Protein AF-A0AA36J4U1-F1 (afdb_monomer_lite)

Organism: NCBI:txid2562239

Sequence (116 aa):
MFSVARRKMRGPRCSEAFRWSGSIQLPPTACRLSVLDETRRHLLWKSRTREWMEMNYLLGGFVERHLPSLSMQELQQLDRLLLRKEAVYTANFRTTRFSHGSRAVRLCPRICQRRR

InterPro domains:
  IPR005631 Flavinator of succinate dehydrogenase [PF03937] (41-82)
  IPR036714 Flavinator of succinate dehydrogenase superfamily [G3DSA:1.10.150.250] (35-95)
  IPR036714 Flavinator of succinate dehydrogenase superfamily [SSF109910] (36-82)

Secondary structure (DSSP, 8-state):
---------------------------S------HHHHHHHHHHHHHH--S-HHHHHHHHHHHHHHTTT--HHHHHHHHHHHHHHHHHHHHHHSTTSS-S----------------

Radius of gyration: 28.48 Å; chains: 1; bounding box: 77×50×71 Å

Structure (mmCIF, N/CA/C/O backbone):
data_AF-A0AA36J4U1-F1
#
_entry.id   AF-A0AA36J4U1-F1
#
loop_
_atom_site.group_PDB
_atom_site.id
_atom_site.type_symbol
_atom_site.label_atom_id
_atom_site.label_alt_id
_atom_site.label_comp_id
_atom_site.label_asym_id
_atom_site.label_entity_id
_atom_site.label_seq_id
_atom_site.pdbx_PDB_ins_code
_atom_site.Cartn_x
_atom_site.Cartn_y
_atom_site.Cartn_z
_atom_site.occupancy
_atom_site.B_iso_or_equiv
_atom_site.auth_seq_id
_atom_site.auth_comp_id
_atom_site.auth_asym_id
_atom_site.auth_atom_id
_atom_site.pdbx_PDB_model_num
ATOM 1 N N . MET A 1 1 ? -27.787 31.676 -53.778 1.00 44.12 1 MET A N 1
ATOM 2 C CA . MET A 1 1 ? -26.964 32.527 -52.891 1.00 44.12 1 MET A CA 1
ATOM 3 C C . MET A 1 1 ? -27.403 32.277 -51.455 1.00 44.12 1 MET A C 1
ATOM 5 O O . MET A 1 1 ? -28.481 32.719 -51.095 1.00 44.12 1 MET A O 1
ATOM 9 N N . PHE A 1 2 ? -26.634 31.524 -50.664 1.00 41.69 2 PHE A N 1
ATOM 10 C CA . PHE A 1 2 ? -26.936 31.286 -49.247 1.00 41.69 2 PHE A CA 1
ATOM 11 C C . PHE A 1 2 ? -25.756 31.761 -48.399 1.00 41.69 2 PHE A C 1
ATOM 13 O O . PHE A 1 2 ? -24.681 31.167 -48.426 1.00 41.69 2 PHE A O 1
ATOM 20 N N . SER A 1 3 ? -25.957 32.863 -47.680 1.00 50.25 3 SER A N 1
ATOM 21 C CA . SER A 1 3 ? -24.978 33.424 -46.750 1.00 50.25 3 SER A CA 1
ATOM 22 C C . SER A 1 3 ? -25.089 32.716 -45.403 1.00 50.25 3 SER A C 1
ATOM 24 O O . SER A 1 3 ? -26.083 32.860 -44.694 1.00 50.25 3 SER A O 1
ATOM 26 N N . VAL A 1 4 ? -24.061 31.951 -45.040 1.00 56.78 4 VAL A N 1
ATOM 27 C CA . VAL A 1 4 ? -23.958 31.284 -43.737 1.00 56.78 4 VAL A CA 1
ATOM 28 C C . VAL A 1 4 ? -23.339 32.253 -42.729 1.00 56.78 4 VAL A C 1
ATOM 30 O O . VAL A 1 4 ? -22.152 32.575 -42.795 1.00 56.78 4 VAL A O 1
ATOM 33 N N . ALA A 1 5 ? -24.146 32.727 -41.780 1.00 57.84 5 ALA A N 1
ATOM 34 C CA . ALA A 1 5 ? -23.689 33.581 -40.689 1.00 57.84 5 ALA A CA 1
ATOM 35 C C . ALA A 1 5 ? -22.900 32.766 -39.645 1.00 57.84 5 ALA A C 1
ATOM 37 O O . ALA A 1 5 ? -23.447 31.900 -38.959 1.00 57.84 5 ALA A O 1
ATOM 38 N N . ARG A 1 6 ? -21.604 33.066 -39.490 1.00 58.97 6 ARG A N 1
ATOM 39 C CA . ARG A 1 6 ? -20.750 32.514 -38.424 1.00 58.97 6 ARG A CA 1
ATOM 40 C C . ARG A 1 6 ? -21.169 33.077 -37.064 1.00 58.97 6 ARG A C 1
ATOM 42 O O . ARG A 1 6 ? -20.924 34.245 -36.767 1.00 58.97 6 ARG A O 1
ATOM 49 N N . ARG A 1 7 ? -21.746 32.236 -36.201 1.00 62.06 7 ARG A N 1
ATOM 50 C CA . ARG A 1 7 ? -21.966 32.571 -34.786 1.00 62.06 7 ARG A CA 1
ATOM 51 C C . ARG A 1 7 ? -20.638 32.522 -34.028 1.00 62.06 7 ARG A C 1
ATOM 53 O O . ARG A 1 7 ? -19.984 31.487 -33.941 1.00 62.06 7 ARG A O 1
ATOM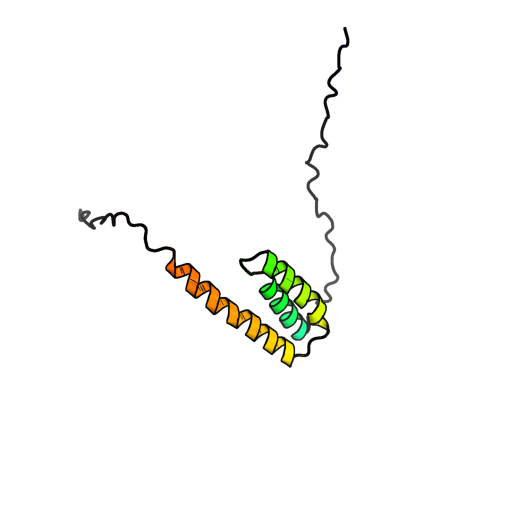 60 N N . LYS A 1 8 ? -20.249 33.669 -33.475 1.00 67.75 8 LYS A N 1
ATOM 61 C CA . LYS A 1 8 ? -19.079 33.860 -32.614 1.00 67.75 8 LYS A CA 1
ATOM 62 C C . LYS A 1 8 ? -19.392 33.310 -31.218 1.00 67.75 8 LYS A C 1
ATOM 64 O O . LYS A 1 8 ? -20.056 33.978 -30.430 1.00 67.75 8 LYS A O 1
ATOM 69 N N . MET A 1 9 ? -18.941 32.089 -30.930 1.00 52.56 9 MET A N 1
ATOM 70 C CA . MET A 1 9 ? -19.013 31.482 -29.596 1.00 52.56 9 MET A CA 1
ATOM 71 C C . MET A 1 9 ? -18.121 32.279 -28.635 1.00 52.56 9 MET A C 1
ATOM 73 O O . MET A 1 9 ? -16.896 32.256 -28.745 1.00 52.56 9 MET A O 1
ATOM 77 N N . ARG A 1 10 ? -18.734 33.020 -27.707 1.00 61.06 10 ARG A N 1
ATOM 78 C CA . ARG A 1 10 ? -18.036 33.572 -26.541 1.00 61.06 10 ARG A CA 1
ATOM 79 C C . ARG A 1 10 ? -17.936 32.441 -25.523 1.00 61.06 10 ARG A C 1
ATOM 81 O O . ARG A 1 10 ? -18.937 32.083 -24.915 1.00 61.06 10 ARG A O 1
ATOM 88 N N . GLY A 1 11 ? -16.752 31.845 -25.405 1.00 56.94 11 GLY A N 1
ATOM 89 C CA . GLY A 1 11 ? -16.475 30.861 -24.363 1.00 56.94 11 GLY A CA 1
ATOM 90 C C . GLY A 1 11 ? -16.619 31.478 -22.963 1.00 56.94 11 GLY A C 1
ATOM 91 O O . GLY A 1 11 ? -16.399 32.687 -22.807 1.00 56.94 11 GLY A O 1
ATOM 92 N N . PRO A 1 12 ? -16.998 30.683 -21.950 1.00 57.06 12 PRO A N 1
ATOM 93 C CA . PRO A 1 12 ? -17.009 31.134 -20.567 1.00 57.06 12 PRO A CA 1
ATOM 94 C C . PRO A 1 12 ? -15.591 31.534 -20.145 1.00 57.06 12 PRO A C 1
ATOM 96 O O . PRO A 1 12 ? -14.607 30.865 -20.463 1.00 57.06 12 PRO A O 1
ATOM 99 N N . ARG A 1 13 ? -15.484 32.677 -19.464 1.00 56.34 13 ARG A N 1
ATOM 100 C CA . ARG A 1 13 ? -14.219 33.191 -18.937 1.00 56.34 13 ARG A CA 1
ATOM 101 C C . ARG A 1 13 ? -13.760 32.274 -17.802 1.00 56.34 13 ARG A C 1
ATOM 103 O O . ARG A 1 13 ? -14.335 32.308 -16.720 1.00 56.34 13 ARG A O 1
ATOM 110 N N . CYS A 1 14 ? -12.713 31.487 -18.044 1.00 51.44 14 CYS A N 1
ATOM 111 C CA . CYS A 1 14 ? -11.962 30.763 -17.015 1.00 51.44 14 CYS A CA 1
ATOM 112 C C . CYS A 1 14 ? -11.184 31.741 -16.118 1.00 51.44 14 CYS A C 1
ATOM 114 O O . CYS A 1 14 ? -9.960 31.821 -16.184 1.00 51.44 14 CYS A O 1
ATOM 116 N N . SER A 1 15 ? -11.889 32.515 -15.300 1.00 56.47 15 SER A N 1
ATOM 117 C CA . SER A 1 15 ? -11.279 33.332 -14.248 1.00 56.47 15 SER A CA 1
ATOM 118 C C . SER A 1 15 ? -12.073 33.310 -12.945 1.00 56.47 15 SER A C 1
ATOM 120 O O . SER A 1 15 ? -11.855 34.158 -12.084 1.00 56.47 15 SER A O 1
ATOM 122 N N . GLU A 1 16 ? -12.951 32.324 -12.756 1.00 53.72 16 GLU A N 1
ATOM 123 C CA . GLU A 1 16 ? -13.340 31.925 -11.407 1.00 53.72 16 GLU A CA 1
ATOM 124 C C . GLU A 1 16 ? -12.242 31.027 -10.857 1.00 53.72 16 GLU A C 1
ATOM 126 O O . GLU A 1 16 ? -12.239 29.803 -10.972 1.00 53.72 16 GLU A O 1
ATOM 131 N N . ALA A 1 17 ? -11.244 31.710 -10.298 1.00 54.12 17 ALA A N 1
ATOM 132 C CA . ALA A 1 17 ? -10.385 31.151 -9.284 1.00 54.12 17 ALA A CA 1
ATOM 133 C C . ALA A 1 17 ? -11.265 30.362 -8.313 1.00 54.12 17 ALA A C 1
ATOM 135 O O . ALA A 1 17 ? -12.179 30.918 -7.701 1.00 54.12 17 ALA A O 1
ATOM 136 N N . PHE A 1 18 ? -10.983 29.068 -8.206 1.00 54.38 18 PHE A N 1
ATOM 137 C CA . PHE A 1 18 ? -11.529 28.189 -7.189 1.00 54.38 18 PHE A CA 1
ATOM 138 C C . PHE A 1 18 ? -11.061 28.729 -5.831 1.00 54.38 18 PHE A C 1
ATOM 140 O O . PHE A 1 18 ? -10.004 28.376 -5.306 1.00 54.38 18 PHE A O 1
ATOM 147 N N . ARG A 1 19 ? -11.802 29.716 -5.323 1.00 50.97 19 ARG A N 1
ATOM 148 C CA . ARG A 1 19 ? -11.566 30.376 -4.050 1.00 50.97 19 ARG A CA 1
ATOM 149 C C . ARG A 1 19 ? -11.971 29.359 -2.997 1.00 50.97 19 ARG A C 1
ATOM 151 O O . ARG A 1 19 ? -13.147 29.221 -2.676 1.00 50.97 19 ARG A O 1
ATOM 158 N N . TRP A 1 20 ? -10.993 28.638 -2.459 1.00 46.41 20 TRP A N 1
ATOM 159 C CA . TRP A 1 20 ? -11.127 27.973 -1.167 1.00 46.41 20 TRP A CA 1
ATOM 160 C C . TRP A 1 20 ? -11.303 29.066 -0.093 1.00 46.41 20 TRP A C 1
ATOM 162 O O . TRP A 1 20 ? -10.390 29.382 0.657 1.00 46.41 20 TRP A O 1
ATOM 172 N N . SER A 1 21 ? -12.466 29.718 -0.063 1.00 55.59 21 SER A N 1
ATOM 173 C CA . SER A 1 21 ? -12.899 30.637 0.998 1.00 55.59 21 SER A CA 1
ATOM 174 C C . SER A 1 21 ? -13.922 29.947 1.892 1.00 55.59 21 SER A C 1
ATOM 176 O O . SER A 1 21 ? -14.924 30.527 2.289 1.00 55.59 21 SER A O 1
ATOM 178 N N . GLY A 1 22 ? -13.661 28.680 2.189 1.00 46.62 22 GLY A N 1
ATOM 179 C CA . GLY A 1 22 ? -14.259 27.975 3.303 1.00 46.62 22 GLY A CA 1
ATOM 180 C C . GLY A 1 22 ? -13.117 27.520 4.186 1.00 46.62 22 GLY A C 1
ATOM 181 O O . GLY A 1 22 ? -12.573 26.438 3.980 1.00 46.62 22 GLY A O 1
ATOM 182 N N . SER A 1 23 ? -12.722 28.347 5.150 1.00 60.38 23 SER A N 1
ATOM 183 C CA . SER A 1 23 ? -12.026 27.863 6.336 1.00 60.38 23 SER A CA 1
ATOM 184 C C . SER A 1 23 ? -13.004 26.954 7.074 1.00 60.38 23 SER A C 1
ATOM 186 O O . SER A 1 23 ? -13.704 27.384 7.986 1.00 60.38 23 SER A O 1
ATOM 188 N N . ILE A 1 24 ? -13.093 25.698 6.630 1.00 60.69 24 ILE A N 1
ATOM 189 C CA . ILE A 1 24 ? -13.692 24.621 7.407 1.00 60.69 24 ILE A CA 1
ATOM 190 C C . ILE A 1 24 ? -12.793 24.506 8.637 1.00 60.69 24 ILE A C 1
ATOM 192 O O . ILE A 1 24 ? -11.756 23.845 8.610 1.00 60.69 24 ILE A O 1
ATOM 196 N N . GLN A 1 25 ? -13.146 25.235 9.694 1.00 55.53 25 GLN A N 1
ATOM 197 C CA . GLN A 1 25 ? -12.628 25.006 11.032 1.00 55.53 25 GLN A CA 1
ATOM 198 C C . GLN A 1 25 ? -13.150 23.635 11.451 1.00 55.53 25 GLN A C 1
ATOM 200 O O . GLN A 1 25 ? -14.210 23.505 12.056 1.00 55.53 25 GLN A O 1
ATOM 205 N N . LEU A 1 26 ? -12.429 22.591 11.040 1.00 59.44 26 LEU A N 1
ATOM 206 C CA . LEU A 1 26 ? -12.592 21.273 11.623 1.00 59.44 26 LEU A CA 1
ATOM 207 C C . LEU A 1 26 ? -12.306 21.425 13.123 1.00 59.44 26 LEU A C 1
ATOM 209 O O . LEU A 1 26 ? -11.279 22.015 13.479 1.00 59.44 26 LEU A O 1
ATOM 213 N N . PRO A 1 27 ? -13.202 20.952 14.004 1.00 60.00 27 PRO A N 1
ATOM 214 C CA . PRO A 1 27 ? -12.956 20.997 15.435 1.00 60.00 27 PRO A CA 1
ATOM 215 C C . PRO A 1 27 ? -11.618 20.301 15.734 1.00 60.00 27 PRO A C 1
ATOM 217 O O . PRO A 1 27 ? -11.325 19.266 15.129 1.00 60.00 27 PRO A O 1
ATOM 220 N N . PRO A 1 28 ? -10.796 20.830 16.658 1.00 57.84 28 PRO A N 1
ATOM 221 C CA . PRO A 1 28 ? -9.512 20.250 17.030 1.00 57.84 28 PRO A CA 1
ATOM 222 C C . PRO A 1 28 ? -9.715 19.019 17.922 1.00 57.84 28 PRO A C 1
ATOM 224 O O . PRO A 1 28 ? -9.083 18.869 18.960 1.00 57.84 28 PRO A O 1
ATOM 227 N N . THR A 1 29 ? -10.590 18.097 17.535 1.00 54.47 29 THR A N 1
ATOM 228 C CA . THR A 1 29 ? -10.470 16.715 17.976 1.00 54.47 29 THR A CA 1
ATOM 229 C C . THR A 1 29 ? -9.461 16.096 17.036 1.00 54.47 29 THR A C 1
ATOM 231 O O . THR A 1 29 ? -9.812 15.553 15.989 1.00 54.47 29 THR A O 1
ATOM 234 N N . ALA A 1 30 ? -8.182 16.266 17.367 1.00 58.44 30 ALA A N 1
ATOM 235 C CA . ALA A 1 30 ? -7.117 15.484 16.774 1.00 58.44 30 ALA A CA 1
ATOM 236 C C . ALA A 1 30 ? -7.461 14.012 17.020 1.00 58.44 30 ALA A C 1
ATOM 238 O O . ALA A 1 30 ? -7.154 13.457 18.074 1.00 58.44 30 ALA A O 1
ATOM 239 N N . CYS A 1 31 ? -8.174 13.400 16.073 1.00 54.34 31 CYS A N 1
ATOM 240 C CA . CYS A 1 31 ? -8.327 11.965 15.996 1.00 54.34 31 CYS A CA 1
ATOM 241 C C . CYS A 1 31 ? -6.902 11.447 15.896 1.00 54.34 31 CYS A C 1
ATOM 243 O O . CYS A 1 31 ? -6.283 11.537 14.835 1.00 54.34 31 CYS A O 1
ATOM 245 N N . ARG A 1 32 ? -6.347 11.012 17.032 1.00 56.44 32 ARG A N 1
ATOM 246 C CA . ARG A 1 32 ? -5.095 10.274 17.074 1.00 56.44 32 ARG A CA 1
ATOM 247 C C . ARG A 1 32 ? -5.353 9.072 16.184 1.00 56.44 32 ARG A C 1
ATOM 249 O O . ARG A 1 32 ? -6.066 8.155 16.586 1.00 56.44 32 ARG A O 1
ATOM 256 N N . LEU A 1 33 ? -4.886 9.157 14.939 1.00 63.75 33 LEU A N 1
ATOM 257 C CA . LEU A 1 33 ? -4.975 8.051 14.008 1.00 63.75 33 LEU A CA 1
ATOM 258 C C . LEU A 1 33 ? -4.351 6.871 14.730 1.00 63.75 33 LEU A C 1
ATOM 260 O O . LEU A 1 33 ? -3.284 6.995 15.340 1.00 63.75 33 LEU A O 1
ATOM 264 N N . SER A 1 34 ? -5.067 5.754 14.750 1.00 76.12 34 SER A N 1
ATOM 265 C CA . SER A 1 34 ? -4.485 4.559 15.324 1.00 76.12 34 SER A CA 1
ATOM 266 C C . SER A 1 34 ? -3.200 4.256 14.545 1.00 76.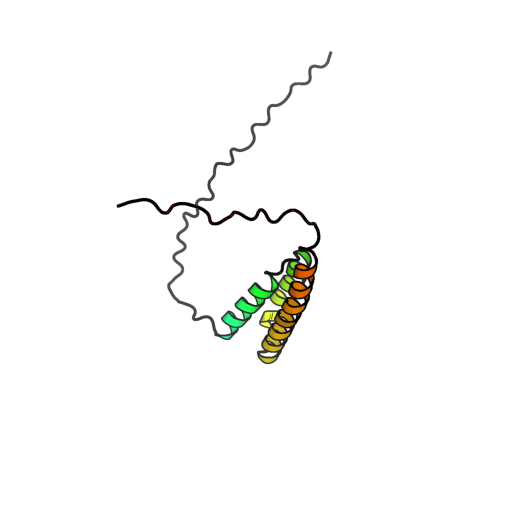12 34 SER A C 1
ATOM 268 O O . SER A 1 34 ? -3.118 4.518 13.343 1.00 76.12 34 SER A O 1
ATOM 270 N N . VAL A 1 35 ? -2.179 3.705 15.203 1.00 77.50 35 VAL A N 1
ATOM 271 C CA . VAL A 1 35 ? -0.917 3.322 14.532 1.00 77.50 35 VAL A CA 1
ATOM 272 C C . VAL A 1 35 ? -1.191 2.409 13.320 1.00 77.50 35 VAL A C 1
ATOM 274 O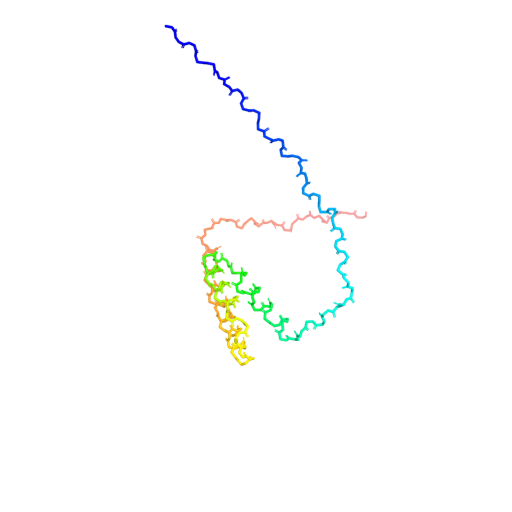 O . VAL A 1 35 ? -0.476 2.426 12.314 1.00 77.50 35 VAL A O 1
ATOM 277 N N . LEU A 1 36 ? -2.288 1.647 13.378 1.00 76.19 36 LEU A N 1
ATOM 278 C CA . LEU A 1 36 ? -2.784 0.839 12.269 1.00 76.19 36 LEU A CA 1
ATOM 279 C C . LEU A 1 36 ? -3.201 1.697 11.069 1.00 76.19 36 LEU A C 1
ATOM 281 O O . LEU A 1 36 ? -2.844 1.368 9.941 1.00 76.19 36 LEU A O 1
ATOM 285 N N . ASP A 1 37 ? -3.897 2.809 11.283 1.00 86.69 37 ASP A N 1
ATOM 286 C CA . ASP A 1 37 ? -4.345 3.692 10.202 1.00 86.69 37 ASP A CA 1
ATOM 287 C C . ASP A 1 37 ? -3.183 4.439 9.545 1.00 86.69 37 ASP A C 1
ATOM 289 O O . ASP A 1 37 ? -3.179 4.616 8.325 1.00 86.69 37 ASP A O 1
ATOM 293 N N . GLU A 1 38 ? -2.152 4.801 10.313 1.00 89.75 38 GLU A N 1
ATOM 294 C CA . GLU A 1 38 ? -0.906 5.340 9.755 1.00 89.75 38 GLU A CA 1
ATOM 295 C C . GLU A 1 38 ? -0.218 4.316 8.844 1.00 89.75 38 GLU A C 1
ATOM 297 O O . GLU A 1 38 ? 0.165 4.635 7.714 1.00 89.75 38 GLU A O 1
ATOM 302 N N . THR A 1 39 ? -0.139 3.059 9.290 1.00 90.31 39 THR A N 1
ATOM 303 C CA . THR A 1 39 ? 0.459 1.961 8.516 1.00 90.31 39 THR A CA 1
ATOM 304 C C . THR A 1 39 ? -0.320 1.711 7.222 1.00 90.31 39 THR A C 1
ATOM 306 O O . THR A 1 39 ? 0.267 1.610 6.142 1.00 90.31 39 THR A O 1
ATOM 309 N N . ARG A 1 40 ? -1.656 1.675 7.299 1.00 92.62 40 ARG A N 1
ATOM 310 C CA . ARG A 1 40 ? -2.538 1.514 6.134 1.00 92.62 40 ARG A CA 1
ATOM 311 C C . ARG A 1 40 ? -2.379 2.660 5.140 1.00 92.62 40 ARG A C 1
ATOM 313 O O . ARG A 1 40 ? -2.256 2.420 3.940 1.00 92.62 40 ARG A O 1
ATOM 320 N N . ARG A 1 41 ? -2.326 3.903 5.626 1.00 91.88 41 ARG A N 1
ATOM 321 C CA . ARG A 1 41 ? -2.118 5.093 4.789 1.00 91.88 41 ARG A CA 1
ATOM 322 C C . ARG A 1 41 ? -0.762 5.059 4.091 1.00 91.88 41 ARG A C 1
ATOM 324 O O . ARG A 1 41 ? -0.677 5.386 2.909 1.00 91.88 41 ARG A O 1
ATOM 331 N N . HIS A 1 42 ? 0.281 4.639 4.800 1.00 92.00 42 HIS A N 1
ATOM 332 C CA . HIS A 1 42 ? 1.616 4.487 4.236 1.00 92.00 42 HIS A CA 1
ATOM 333 C C . HIS A 1 42 ? 1.655 3.424 3.126 1.00 92.00 42 HIS A C 1
ATOM 335 O O . HIS A 1 42 ? 2.203 3.681 2.053 1.00 92.00 42 HIS A O 1
ATOM 341 N N . LEU A 1 43 ? 1.016 2.269 3.335 1.00 92.44 43 LEU A N 1
ATOM 342 C CA . LEU A 1 43 ? 0.909 1.213 2.321 1.00 92.44 43 LEU A CA 1
ATOM 343 C C . LEU A 1 43 ? 0.103 1.657 1.099 1.00 92.44 43 LEU A C 1
ATOM 345 O O . LEU A 1 43 ? 0.505 1.391 -0.035 1.00 92.44 43 LEU A O 1
ATOM 349 N N . LEU A 1 44 ? -0.995 2.385 1.312 1.00 93.94 44 LEU A N 1
ATOM 350 C CA . LEU A 1 44 ? -1.781 2.957 0.223 1.00 93.94 44 LEU A CA 1
ATOM 351 C C . LEU A 1 44 ? -0.944 3.941 -0.599 1.00 93.94 44 LEU A C 1
ATOM 353 O O . LEU A 1 44 ? -0.945 3.868 -1.827 1.00 93.94 44 LEU A O 1
ATOM 357 N N . TRP A 1 45 ? -0.189 4.820 0.062 1.00 92.12 45 TRP A N 1
ATOM 358 C CA . TRP A 1 45 ? 0.706 5.753 -0.616 1.00 92.12 45 TRP A CA 1
ATOM 359 C C . TRP A 1 45 ? 1.758 5.011 -1.450 1.00 92.12 45 TRP A C 1
ATOM 361 O O . TRP A 1 45 ? 1.825 5.242 -2.654 1.00 92.12 45 TRP A O 1
ATOM 371 N N . LYS A 1 46 ? 2.471 4.040 -0.859 1.00 91.25 46 LYS A N 1
ATOM 372 C CA . LYS A 1 46 ? 3.452 3.181 -1.554 1.00 91.25 46 LYS A CA 1
ATOM 373 C C . LYS A 1 46 ? 2.869 2.455 -2.768 1.00 91.25 46 LYS A C 1
ATOM 375 O O . LYS A 1 46 ? 3.547 2.269 -3.775 1.00 91.25 46 LYS A O 1
ATOM 380 N N . SER A 1 47 ? 1.613 2.014 -2.692 1.00 91.62 47 SER A N 1
ATOM 381 C CA . SER A 1 47 ? 0.957 1.327 -3.812 1.00 91.62 47 SER A CA 1
ATOM 382 C C . SER A 1 47 ? 0.695 2.241 -5.017 1.00 91.62 47 SER A C 1
ATOM 384 O O . SER A 1 47 ? 0.615 1.744 -6.139 1.00 91.62 47 SER A O 1
ATOM 386 N N . ARG A 1 48 ? 0.600 3.562 -4.791 1.00 90.44 48 ARG A N 1
ATOM 387 C CA . ARG A 1 48 ? 0.265 4.579 -5.800 1.00 90.44 48 ARG A CA 1
ATOM 388 C C . ARG A 1 48 ? 1.480 5.330 -6.358 1.00 90.44 48 ARG A C 1
ATOM 390 O O . ARG A 1 48 ? 1.336 6.013 -7.365 1.00 90.44 48 ARG A O 1
ATOM 397 N N . THR A 1 49 ? 2.654 5.234 -5.734 1.00 87.94 49 THR A N 1
ATOM 398 C CA . THR A 1 49 ? 3.874 5.971 -6.124 1.00 87.94 49 THR A CA 1
ATOM 399 C C . THR A 1 49 ? 4.805 5.223 -7.084 1.00 87.94 49 THR A C 1
ATOM 401 O O . THR A 1 49 ? 5.991 5.538 -7.157 1.00 87.94 49 THR A O 1
ATOM 404 N N . ARG A 1 50 ? 4.316 4.251 -7.864 1.00 85.25 50 ARG A N 1
ATOM 405 C CA . ARG A 1 50 ? 5.164 3.531 -8.832 1.00 85.25 50 ARG A CA 1
ATOM 406 C C . ARG A 1 50 ? 5.279 4.297 -10.150 1.00 85.25 50 ARG A C 1
ATOM 408 O O . ARG A 1 50 ? 4.427 5.111 -10.491 1.00 85.25 50 ARG A O 1
ATOM 415 N N . GLU A 1 51 ? 6.323 4.005 -10.920 1.00 85.62 51 GLU A N 1
ATOM 416 C CA . GLU A 1 51 ? 6.574 4.662 -12.214 1.00 85.62 51 GLU A CA 1
ATOM 417 C C . GLU A 1 51 ? 5.572 4.247 -13.306 1.00 85.62 51 GLU A C 1
ATOM 419 O O . GLU A 1 51 ? 5.378 4.970 -14.280 1.00 85.62 51 GLU A O 1
ATOM 424 N N . TRP A 1 52 ? 4.904 3.101 -13.139 1.00 87.00 52 TRP A N 1
ATOM 425 C CA . 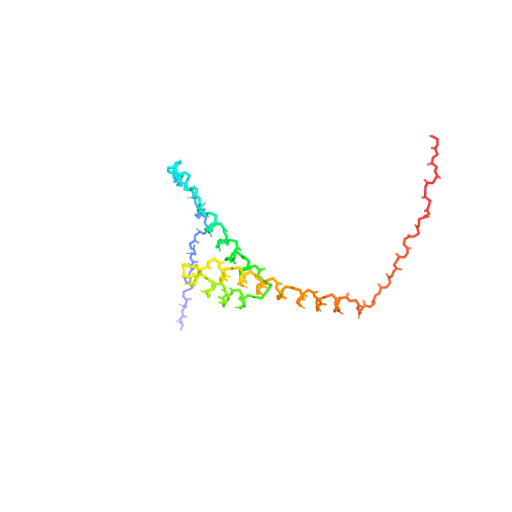TRP A 1 52 ? 3.958 2.569 -14.117 1.00 87.00 52 TRP A CA 1
ATOM 426 C C . TRP A 1 52 ? 2.507 2.870 -13.712 1.00 87.00 52 TRP A C 1
ATOM 428 O O . TRP A 1 52 ? 2.005 2.337 -12.718 1.00 87.00 52 TRP A O 1
ATOM 438 N N . MET A 1 53 ? 1.827 3.725 -14.484 1.00 89.19 53 MET A N 1
ATOM 439 C CA . MET A 1 53 ? 0.492 4.248 -14.162 1.00 89.19 53 MET A CA 1
ATOM 440 C C . MET A 1 53 ? -0.579 3.150 -14.059 1.00 89.19 53 MET A C 1
ATOM 442 O O . MET A 1 53 ? -1.380 3.152 -13.126 1.00 89.19 53 MET A O 1
ATOM 446 N N . GLU A 1 54 ? -0.574 2.180 -14.967 1.00 91.44 54 GLU A N 1
ATOM 447 C CA . GLU A 1 54 ? -1.512 1.055 -14.990 1.00 91.44 54 GLU A CA 1
ATOM 448 C C . GLU A 1 54 ? -1.350 0.186 -13.742 1.00 91.44 54 GLU A C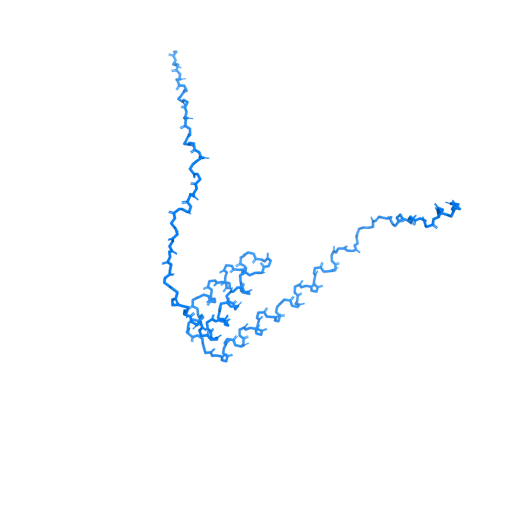 1
ATOM 450 O O . GLU A 1 54 ? -2.331 -0.237 -13.127 1.00 91.44 54 GLU A O 1
ATOM 455 N N . MET A 1 55 ? -0.102 -0.019 -13.315 1.00 88.69 55 MET A N 1
ATOM 456 C CA . MET A 1 55 ? 0.206 -0.740 -12.084 1.00 88.69 55 MET A CA 1
ATOM 457 C C . MET A 1 55 ? -0.285 0.029 -10.853 1.00 88.69 55 MET A C 1
ATOM 459 O O . MET A 1 55 ? -0.821 -0.588 -9.934 1.00 88.69 55 MET A O 1
ATOM 463 N N . ASN A 1 56 ? -0.152 1.360 -10.839 1.00 90.06 56 ASN A N 1
ATOM 464 C CA . ASN A 1 56 ? -0.694 2.197 -9.764 1.00 90.06 56 ASN A CA 1
ATOM 465 C C . ASN A 1 56 ? -2.216 2.098 -9.683 1.00 90.06 56 ASN A C 1
ATOM 467 O O . ASN A 1 56 ? -2.762 2.064 -8.584 1.00 90.06 56 ASN A O 1
ATOM 471 N N . TYR A 1 57 ? -2.905 2.034 -10.824 1.00 92.31 57 TYR A N 1
ATOM 472 C CA . TYR A 1 57 ? -4.357 1.889 -10.849 1.00 92.31 57 TYR A CA 1
ATOM 473 C C . TYR A 1 57 ? -4.795 0.518 -10.318 1.00 92.31 57 TYR A C 1
ATOM 475 O O . TYR A 1 57 ? -5.645 0.441 -9.430 1.00 92.31 57 TYR A O 1
ATOM 483 N N . LEU A 1 58 ? -4.172 -0.562 -10.804 1.00 93.75 58 LEU A N 1
ATOM 484 C CA . LEU A 1 58 ? -4.487 -1.930 -10.385 1.00 93.75 58 LEU A CA 1
ATOM 485 C C . LEU A 1 58 ? -4.175 -2.166 -8.902 1.00 93.75 58 LEU A C 1
ATOM 487 O O . LEU A 1 58 ? -5.046 -2.606 -8.150 1.00 93.75 58 LEU A O 1
ATOM 491 N N . LEU A 1 59 ? -2.952 -1.853 -8.462 1.00 93.44 59 LEU A N 1
ATOM 492 C CA . LEU A 1 59 ? -2.547 -2.045 -7.068 1.00 93.44 59 LEU A CA 1
ATOM 493 C C . LEU A 1 59 ? -3.246 -1.059 -6.141 1.00 93.44 59 LEU A C 1
ATOM 495 O O . LEU A 1 59 ? -3.711 -1.467 -5.082 1.00 93.44 59 LEU A O 1
ATOM 499 N N . GLY A 1 60 ? -3.358 0.209 -6.535 1.00 93.00 60 GLY A N 1
ATOM 500 C CA . GLY A 1 60 ? -4.029 1.229 -5.739 1.00 93.00 60 GLY A CA 1
ATOM 501 C C . GLY A 1 60 ? -5.485 0.862 -5.469 1.00 93.00 60 GLY A C 1
ATOM 502 O O . GLY A 1 60 ? -5.910 0.899 -4.318 1.00 93.00 60 GLY A O 1
ATOM 503 N N . GLY A 1 61 ? -6.222 0.428 -6.498 1.00 94.31 61 GLY A N 1
ATOM 504 C CA . GLY A 1 61 ? -7.613 -0.001 -6.349 1.00 94.31 61 GLY A CA 1
ATOM 505 C C . GLY A 1 61 ? -7.772 -1.288 -5.534 1.00 94.31 61 GLY A C 1
ATOM 506 O O . GLY A 1 61 ? -8.711 -1.397 -4.747 1.00 94.31 61 GLY A O 1
ATOM 507 N N . PHE A 1 62 ? -6.860 -2.253 -5.684 1.00 95.19 62 PHE A N 1
ATOM 508 C CA . PHE A 1 62 ? -6.866 -3.486 -4.890 1.00 95.19 62 PHE A CA 1
ATOM 509 C C . PHE A 1 62 ? -6.603 -3.206 -3.404 1.00 95.19 62 PHE A C 1
ATOM 511 O O . PHE A 1 62 ? -7.381 -3.611 -2.539 1.00 95.19 62 PHE A O 1
ATOM 518 N N . VAL A 1 63 ? -5.531 -2.466 -3.111 1.00 95.44 63 VAL A N 1
ATOM 519 C CA . VAL A 1 63 ? -5.104 -2.134 -1.747 1.00 95.44 63 VAL A CA 1
ATOM 520 C C . VAL A 1 63 ? -6.171 -1.296 -1.044 1.00 95.44 63 VAL A C 1
ATOM 522 O O . VAL A 1 63 ? -6.530 -1.600 0.086 1.00 95.44 63 VAL A O 1
ATOM 525 N N . GLU A 1 64 ? -6.760 -0.308 -1.715 1.00 94.75 64 GLU A N 1
ATOM 526 C CA . GLU A 1 64 ? -7.826 0.529 -1.148 1.00 94.75 64 GLU A CA 1
ATOM 527 C C . GLU A 1 64 ? -9.065 -0.273 -0.725 1.00 94.75 64 GLU A C 1
ATOM 529 O O . GLU A 1 64 ? -9.624 -0.020 0.340 1.00 94.75 64 GLU A O 1
ATOM 534 N N . ARG A 1 65 ? -9.463 -1.283 -1.509 1.00 96.56 65 ARG A N 1
ATOM 535 C CA . ARG A 1 65 ? -10.630 -2.122 -1.193 1.00 96.56 65 ARG A CA 1
ATOM 536 C C . ARG A 1 65 ? -10.361 -3.138 -0.089 1.00 96.56 65 ARG A C 1
ATOM 538 O O . ARG A 1 65 ? -11.300 -3.529 0.592 1.00 96.56 65 ARG A O 1
ATOM 545 N N . HIS A 1 66 ? -9.130 -3.635 0.037 1.00 95.81 66 HIS A N 1
ATOM 546 C CA . HIS A 1 66 ? -8.812 -4.754 0.936 1.00 95.81 66 HIS A CA 1
ATOM 547 C C . HIS A 1 66 ? -8.113 -4.307 2.230 1.00 95.81 66 HIS A C 1
ATOM 549 O O . HIS A 1 66 ? -8.165 -5.020 3.224 1.00 95.81 66 HIS A O 1
ATOM 555 N N . LEU A 1 67 ? -7.532 -3.103 2.289 1.00 93.06 67 LEU A N 1
ATOM 556 C CA . LEU A 1 67 ? -6.890 -2.552 3.496 1.00 93.06 67 LEU A CA 1
ATOM 557 C C . LEU A 1 67 ? -7.726 -2.625 4.790 1.00 93.06 67 LEU A C 1
ATOM 559 O O . LEU A 1 67 ? -7.128 -2.877 5.841 1.00 93.06 67 LEU A O 1
ATOM 563 N N . PRO A 1 68 ? -9.058 -2.404 4.771 1.00 93.19 68 PRO A N 1
ATOM 564 C CA . PRO A 1 68 ? -9.870 -2.485 5.985 1.00 93.19 68 PRO A CA 1
ATOM 565 C C . PRO A 1 68 ? -10.001 -3.909 6.537 1.00 93.19 68 PRO A C 1
ATOM 567 O O . PRO A 1 68 ? -10.121 -4.075 7.747 1.00 93.19 68 PRO A O 1
ATOM 570 N N . SER A 1 69 ? -9.971 -4.924 5.667 1.00 95.12 69 SER A N 1
ATOM 571 C CA . SER A 1 69 ? -10.167 -6.331 6.039 1.00 95.12 69 SER A CA 1
ATOM 572 C C . SER A 1 69 ? -8.871 -7.071 6.370 1.00 95.12 69 SER A C 1
ATOM 574 O O . SER A 1 69 ? -8.934 -8.169 6.910 1.00 95.12 69 SER A O 1
ATOM 576 N N . LEU A 1 70 ? -7.706 -6.501 6.046 1.00 93.75 70 LEU A N 1
ATOM 577 C CA . LEU A 1 70 ? -6.417 -7.152 6.281 1.00 93.75 70 LEU A CA 1
ATOM 578 C C . LEU A 1 70 ? -5.999 -7.075 7.753 1.00 93.75 70 LEU A C 1
ATOM 580 O O . LEU A 1 70 ? -6.012 -6.015 8.389 1.00 93.75 70 LEU A O 1
ATOM 584 N N . SER A 1 71 ? -5.558 -8.217 8.265 1.00 95.25 71 SER A N 1
ATOM 585 C CA . SER A 1 71 ? -4.915 -8.357 9.564 1.00 95.25 71 SER A CA 1
ATOM 586 C C . SER A 1 71 ? -3.517 -7.730 9.575 1.00 95.25 71 SER A C 1
ATOM 588 O O . SER A 1 71 ? -2.888 -7.492 8.542 1.00 95.25 71 SER A O 1
ATOM 590 N N . MET A 1 72 ? -2.977 -7.502 10.775 1.00 92.31 72 MET A N 1
ATOM 591 C CA . MET A 1 72 ? -1.642 -6.916 10.936 1.00 92.31 72 MET A CA 1
ATOM 592 C C . MET A 1 72 ? -0.530 -7.762 10.290 1.00 92.31 72 MET A C 1
ATOM 594 O O . MET A 1 72 ? 0.424 -7.213 9.741 1.00 92.31 72 MET A O 1
ATOM 598 N N . GLN A 1 73 ? -0.655 -9.093 10.313 1.00 94.81 73 GLN A N 1
ATOM 599 C CA . GLN A 1 73 ? 0.318 -9.992 9.682 1.00 94.81 73 GLN A CA 1
ATOM 600 C C . GLN A 1 73 ? 0.276 -9.885 8.153 1.00 94.81 73 GLN A C 1
ATOM 602 O O . GLN A 1 73 ? 1.322 -9.835 7.503 1.00 94.81 73 GLN A O 1
ATOM 607 N N . GLU A 1 74 ? -0.918 -9.782 7.574 1.00 95.31 74 GLU A N 1
ATOM 608 C CA . GLU A 1 74 ? -1.091 -9.625 6.128 1.00 95.31 74 GLU A CA 1
ATOM 609 C C . GLU A 1 74 ? -0.617 -8.250 5.647 1.00 95.31 74 GLU A C 1
ATOM 611 O O . GLU A 1 74 ? -0.004 -8.153 4.586 1.00 95.31 74 GLU A O 1
ATOM 616 N N . LEU A 1 75 ? -0.804 -7.192 6.446 1.00 94.62 75 LEU A N 1
ATOM 617 C CA . LEU A 1 75 ? -0.244 -5.866 6.155 1.00 94.62 75 LEU A CA 1
ATOM 618 C C . LEU A 1 75 ? 1.288 -5.907 6.063 1.00 94.62 75 LEU A C 1
ATOM 620 O O . LEU A 1 75 ? 1.869 -5.317 5.152 1.00 94.62 75 LEU A O 1
ATOM 624 N N . GLN A 1 76 ? 1.954 -6.644 6.958 1.00 94.56 76 GLN A N 1
ATOM 625 C CA . GLN A 1 76 ? 3.408 -6.831 6.897 1.00 94.56 76 GLN A CA 1
ATOM 626 C C . GLN A 1 76 ? 3.839 -7.638 5.667 1.00 94.56 76 GLN A C 1
ATOM 628 O O . GLN A 1 76 ? 4.856 -7.326 5.046 1.00 94.56 76 GLN A O 1
ATOM 633 N N . GLN A 1 77 ? 3.081 -8.673 5.295 1.00 95.06 77 GLN A N 1
ATOM 634 C CA . GLN A 1 77 ? 3.345 -9.429 4.069 1.00 95.06 77 GLN A CA 1
ATOM 635 C C . GLN A 1 77 ? 3.179 -8.553 2.824 1.00 95.06 77 GLN A C 1
ATOM 637 O O . GLN A 1 77 ? 4.031 -8.592 1.933 1.00 95.06 77 GLN A O 1
ATOM 642 N N . LEU A 1 78 ? 2.137 -7.722 2.785 1.00 93.75 78 LEU A N 1
ATOM 643 C CA . LEU A 1 78 ? 1.903 -6.769 1.706 1.00 93.75 78 LEU A CA 1
ATOM 644 C C . LEU A 1 78 ? 3.071 -5.782 1.579 1.00 93.75 78 LEU A C 1
ATOM 646 O O . LEU A 1 78 ? 3.565 -5.579 0.471 1.00 93.75 78 LEU A O 1
ATOM 650 N N . ASP A 1 79 ? 3.574 -5.232 2.689 1.00 93.69 79 ASP A N 1
ATOM 651 C CA . ASP A 1 79 ? 4.734 -4.329 2.669 1.00 93.69 79 ASP A CA 1
ATOM 652 C C . ASP A 1 79 ? 5.978 -5.010 2.075 1.00 93.69 79 ASP A C 1
ATOM 654 O O . ASP A 1 79 ? 6.642 -4.462 1.193 1.00 93.69 79 ASP A O 1
ATOM 658 N N . ARG A 1 80 ? 6.252 -6.261 2.475 1.00 92.75 80 ARG A N 1
ATOM 659 C CA . ARG A 1 80 ? 7.367 -7.056 1.926 1.00 92.75 80 ARG A CA 1
ATOM 660 C C . ARG A 1 80 ? 7.233 -7.272 0.419 1.00 92.75 80 ARG A C 1
ATOM 662 O O . ARG A 1 80 ? 8.229 -7.186 -0.301 1.00 92.75 80 ARG A O 1
ATOM 669 N N . LEU A 1 81 ? 6.024 -7.551 -0.072 1.00 90.88 81 LEU A N 1
ATOM 670 C CA . LEU A 1 81 ? 5.764 -7.733 -1.503 1.00 90.88 81 LEU A CA 1
ATOM 671 C C . LEU A 1 81 ? 5.957 -6.434 -2.290 1.00 90.88 81 LEU A C 1
ATOM 673 O O . LEU A 1 81 ? 6.518 -6.463 -3.390 1.00 90.88 81 LEU A O 1
ATOM 677 N N . LEU A 1 82 ? 5.523 -5.303 -1.727 1.00 88.75 82 LEU A N 1
ATOM 678 C CA . LEU A 1 82 ? 5.679 -3.994 -2.355 1.00 88.75 82 LEU A CA 1
ATOM 679 C C . LEU A 1 82 ? 7.160 -3.594 -2.458 1.00 88.75 82 LEU A C 1
ATOM 681 O O . LEU A 1 82 ? 7.562 -3.146 -3.535 1.00 88.75 82 LEU A O 1
ATOM 685 N N . LEU A 1 83 ? 7.954 -3.841 -1.407 1.00 85.56 83 LEU A N 1
ATOM 686 C CA . LEU A 1 83 ? 9.397 -3.559 -1.344 1.00 85.56 83 LEU A CA 1
ATOM 687 C C . LEU A 1 83 ? 10.227 -4.469 -2.259 1.00 85.56 83 LEU A C 1
ATOM 689 O O . LEU A 1 83 ? 11.120 -4.004 -2.966 1.00 85.56 83 LEU A O 1
ATOM 693 N N . ARG A 1 84 ? 9.925 -5.775 -2.302 1.00 77.88 84 ARG A N 1
ATOM 694 C CA . ARG A 1 84 ? 10.698 -6.748 -3.098 1.00 77.88 84 ARG A CA 1
ATOM 695 C C . ARG A 1 84 ? 10.750 -6.384 -4.582 1.00 77.88 84 ARG A C 1
ATOM 697 O O . ARG A 1 84 ? 11.753 -6.642 -5.241 1.00 77.88 84 ARG A O 1
ATOM 704 N N . LYS A 1 85 ? 9.675 -5.803 -5.121 1.00 64.69 85 LYS A N 1
ATOM 705 C CA . LYS A 1 85 ? 9.604 -5.455 -6.545 1.00 64.69 85 LYS A CA 1
ATOM 706 C C . LYS A 1 85 ? 10.408 -4.204 -6.908 1.00 64.69 85 LYS A C 1
ATOM 708 O O . LYS A 1 85 ? 10.904 -4.136 -8.026 1.00 64.69 85 LYS A O 1
ATOM 713 N N . GLU A 1 86 ? 10.599 -3.252 -5.997 1.00 63.16 86 GLU A N 1
ATOM 714 C CA . GLU A 1 86 ? 11.374 -2.025 -6.270 1.00 63.16 86 GLU A CA 1
ATOM 715 C C . GLU A 1 86 ? 12.857 -2.321 -6.561 1.00 63.16 86 GLU A C 1
ATOM 717 O O . GLU A 1 86 ? 13.464 -1.698 -7.437 1.00 63.16 86 GLU A O 1
ATOM 722 N N . ALA A 1 87 ? 13.419 -3.345 -5.913 1.00 60.47 87 ALA A N 1
ATOM 723 C CA . ALA A 1 87 ? 14.794 -3.790 -6.144 1.00 60.47 87 ALA A CA 1
ATOM 724 C C . ALA A 1 87 ? 15.023 -4.363 -7.556 1.00 60.47 87 ALA A C 1
ATOM 726 O O . ALA A 1 87 ? 16.125 -4.275 -8.091 1.00 60.47 87 ALA A O 1
ATOM 727 N N . VAL A 1 88 ? 13.987 -4.932 -8.182 1.00 61.56 88 VAL A N 1
ATOM 728 C CA . VAL A 1 88 ? 14.107 -5.565 -9.506 1.00 61.56 88 VAL A CA 1
ATOM 729 C C . VAL A 1 88 ? 14.060 -4.524 -10.628 1.00 61.56 88 VAL A C 1
ATOM 731 O O . VAL A 1 88 ? 14.801 -4.631 -11.601 1.00 61.56 88 VAL A O 1
ATOM 734 N N . TYR A 1 89 ? 13.232 -3.484 -10.496 1.00 55.50 89 TYR A N 1
ATOM 735 C CA . TYR A 1 89 ? 13.086 -2.467 -11.545 1.00 55.50 89 TYR A CA 1
ATOM 736 C C . TYR A 1 89 ? 14.243 -1.460 -11.574 1.00 55.50 89 TYR A C 1
ATOM 738 O O . TYR A 1 89 ? 14.678 -1.053 -12.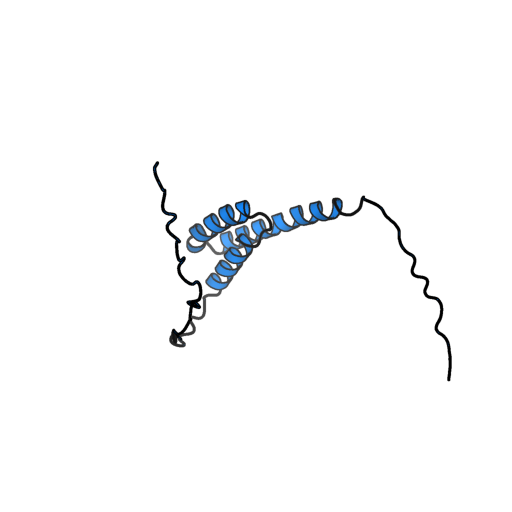651 1.00 55.50 89 TYR A O 1
ATOM 746 N N . THR A 1 90 ? 14.805 -1.112 -10.413 1.00 55.28 90 THR A N 1
ATOM 747 C CA . THR A 1 90 ? 15.953 -0.189 -10.332 1.00 55.28 90 THR A CA 1
ATOM 748 C C . THR A 1 90 ? 17.247 -0.793 -10.886 1.00 55.28 90 THR A C 1
ATOM 750 O O . THR A 1 90 ? 18.077 -0.063 -11.433 1.00 55.28 90 THR A O 1
ATOM 753 N N . ALA A 1 91 ? 17.407 -2.118 -10.817 1.00 56.94 91 ALA A N 1
ATOM 754 C CA . ALA A 1 91 ? 18.559 -2.817 -11.386 1.00 56.94 91 ALA A CA 1
ATOM 755 C C . ALA A 1 91 ? 18.598 -2.748 -12.926 1.00 56.94 91 ALA A C 1
ATOM 757 O O . ALA A 1 91 ? 19.677 -2.656 -13.507 1.00 56.94 91 ALA A O 1
ATOM 758 N N . ASN A 1 92 ? 17.436 -2.714 -13.585 1.00 54.28 92 ASN A N 1
ATOM 759 C CA . ASN A 1 92 ? 17.343 -2.773 -15.048 1.00 54.28 92 ASN A CA 1
ATOM 760 C C . ASN A 1 92 ? 17.424 -1.399 -15.737 1.00 54.28 92 ASN A C 1
ATOM 762 O O . ASN A 1 92 ? 17.768 -1.323 -16.914 1.00 54.28 92 ASN A O 1
ATOM 766 N N . PHE A 1 93 ? 17.147 -0.302 -15.025 1.00 51.75 93 PHE A N 1
ATOM 767 C CA . PHE A 1 93 ? 17.218 1.049 -15.602 1.00 51.75 93 PHE A CA 1
ATOM 768 C C . PHE A 1 93 ? 18.632 1.645 -15.634 1.00 51.75 93 PHE A C 1
ATOM 770 O O . PHE A 1 93 ? 18.890 2.583 -16.389 1.00 51.75 93 PHE A O 1
ATOM 777 N N . ARG A 1 94 ? 19.577 1.118 -14.842 1.00 51.09 94 ARG A N 1
ATOM 778 C CA . ARG A 1 94 ? 20.973 1.596 -14.859 1.00 51.09 94 ARG A CA 1
ATOM 779 C C . ARG A 1 94 ? 21.790 1.047 -16.026 1.00 51.09 94 ARG A C 1
ATOM 781 O O . ARG A 1 94 ? 22.785 1.662 -16.396 1.00 51.09 94 ARG A O 1
ATOM 788 N N . THR A 1 95 ? 21.372 -0.056 -16.638 1.00 53.09 95 THR A N 1
ATOM 789 C CA . THR A 1 95 ? 22.118 -0.721 -17.716 1.00 53.09 95 THR A CA 1
ATOM 790 C C . THR A 1 95 ? 21.882 -0.126 -19.104 1.00 53.09 95 THR A C 1
ATOM 792 O O . THR A 1 95 ? 22.652 -0.417 -20.011 1.00 53.09 95 THR A O 1
ATOM 795 N N . THR A 1 96 ? 20.888 0.750 -19.292 1.00 51.38 96 THR A N 1
ATOM 796 C CA . THR A 1 96 ? 20.562 1.322 -20.616 1.00 51.38 96 THR A CA 1
ATOM 797 C C . THR A 1 96 ? 21.007 2.775 -20.820 1.00 51.38 96 THR A C 1
ATOM 799 O O . THR A 1 96 ? 20.790 3.326 -21.896 1.00 51.38 96 THR A O 1
ATOM 802 N N . ARG A 1 97 ? 21.682 3.414 -19.848 1.00 50.47 97 ARG A N 1
ATOM 803 C CA . ARG A 1 97 ? 22.151 4.818 -19.960 1.00 50.47 97 ARG A CA 1
ATOM 804 C C . ARG A 1 97 ? 23.658 5.018 -20.160 1.00 50.47 97 ARG A C 1
ATOM 806 O O . ARG A 1 97 ? 24.133 6.139 -19.997 1.00 50.47 97 ARG A O 1
ATOM 813 N N . PHE A 1 98 ? 24.416 3.988 -20.536 1.00 51.84 98 PHE A N 1
ATOM 814 C CA . PHE A 1 98 ? 25.872 4.118 -20.692 1.00 51.84 98 PHE A CA 1
ATOM 815 C C . PHE A 1 98 ? 26.438 3.429 -21.937 1.00 51.84 98 PHE A C 1
ATOM 817 O O . PHE A 1 98 ? 27.423 2.704 -21.872 1.00 51.84 98 PHE A O 1
ATOM 824 N N . SER A 1 99 ? 25.835 3.665 -23.100 1.00 52.84 99 SER A N 1
ATOM 825 C CA . SER A 1 99 ? 26.434 3.216 -24.364 1.00 52.84 99 SER A CA 1
ATOM 826 C C . SER A 1 99 ? 25.941 4.017 -25.566 1.00 52.84 99 SER A C 1
ATOM 828 O O . SER A 1 99 ? 25.579 3.471 -26.596 1.00 52.84 99 SER A O 1
ATOM 830 N N . HIS A 1 100 ? 25.991 5.344 -25.471 1.00 50.41 100 HIS A N 1
ATOM 831 C CA . HIS A 1 100 ? 26.252 6.156 -26.657 1.00 50.41 100 HIS A CA 1
ATOM 832 C C . HIS A 1 100 ? 27.315 7.184 -26.296 1.00 50.41 100 HIS A C 1
ATOM 834 O O . HIS A 1 100 ? 27.087 8.114 -25.526 1.00 50.41 100 HIS A O 1
ATOM 840 N N . GLY A 1 101 ? 28.530 6.925 -26.777 1.00 59.66 101 GLY A N 1
ATOM 841 C CA . GLY A 1 101 ? 29.684 7.761 -26.513 1.00 59.66 101 GLY A CA 1
ATOM 842 C C . GLY A 1 101 ? 29.480 9.192 -26.992 1.00 59.66 101 GLY A C 1
ATOM 843 O O . GLY A 1 101 ? 28.835 9.427 -28.010 1.00 59.66 101 GLY A O 1
ATOM 844 N N . SER A 1 102 ? 30.105 10.137 -26.294 1.00 53.69 102 SER A N 1
ATOM 845 C CA . SER A 1 102 ? 30.931 11.167 -26.928 1.00 53.69 102 SER A CA 1
ATOM 846 C C . SER A 1 102 ? 31.612 12.051 -25.888 1.00 53.69 102 SER A C 1
ATOM 848 O O . SER A 1 102 ? 30.975 12.795 -25.156 1.00 53.69 102 SER A O 1
ATOM 850 N N . ARG A 1 103 ? 32.946 11.970 -25.914 1.00 52.12 103 ARG A N 1
ATOM 851 C CA . ARG A 1 103 ? 33.932 12.994 -25.539 1.00 52.12 103 ARG A CA 1
ATOM 852 C C . ARG A 1 103 ? 33.865 13.537 -24.111 1.00 52.12 103 ARG A C 1
ATOM 854 O O . ARG A 1 103 ? 33.279 14.574 -23.825 1.00 52.12 103 ARG A O 1
ATOM 861 N N . ALA A 1 104 ? 34.679 12.907 -23.267 1.00 52.75 104 ALA A N 1
ATOM 862 C CA . ALA A 1 104 ? 35.338 13.576 -22.158 1.00 52.75 104 ALA A CA 1
ATOM 863 C C . ALA A 1 104 ? 36.091 14.820 -22.667 1.00 52.75 104 ALA A C 1
ATOM 865 O O . ALA A 1 104 ? 37.210 14.725 -23.178 1.00 52.75 104 ALA A O 1
ATOM 866 N N . VAL A 1 105 ? 35.480 15.996 -22.529 1.00 58.22 105 VAL A N 1
ATOM 867 C CA . VAL A 1 105 ? 36.215 17.258 -22.536 1.00 58.22 105 VAL A CA 1
ATOM 868 C C . VAL A 1 105 ? 36.981 17.295 -21.221 1.00 58.22 105 VAL A C 1
ATOM 870 O O . VAL A 1 105 ? 36.426 17.580 -20.162 1.00 58.22 105 VAL A O 1
ATOM 873 N N . ARG A 1 106 ? 38.267 16.940 -21.282 1.00 50.78 106 ARG A N 1
ATOM 874 C CA . ARG A 1 106 ? 39.216 17.242 -20.213 1.00 50.78 106 ARG A CA 1
ATOM 875 C C . ARG A 1 106 ? 39.315 18.763 -20.124 1.00 50.78 106 ARG A C 1
ATOM 877 O O . ARG A 1 106 ? 40.060 19.377 -20.882 1.00 50.78 106 ARG A O 1
ATOM 884 N N . LEU A 1 107 ? 38.556 19.377 -19.225 1.00 57.28 107 LEU A N 1
ATOM 885 C CA . LEU A 1 107 ? 38.870 20.726 -18.774 1.00 57.28 107 LEU A CA 1
ATOM 886 C C . LEU A 1 107 ? 40.118 20.613 -17.897 1.00 57.28 107 LEU A C 1
ATOM 888 O O . LEU A 1 107 ? 40.070 20.152 -16.758 1.00 57.28 107 LEU A O 1
ATOM 892 N N . CYS A 1 108 ? 41.260 20.945 -18.497 1.00 49.97 108 CYS A N 1
ATOM 893 C CA . CYS A 1 108 ? 42.537 21.102 -17.817 1.00 49.97 108 CYS A CA 1
ATOM 894 C C . CYS A 1 108 ? 42.387 22.015 -16.588 1.00 49.97 108 CYS A C 1
ATOM 896 O O . CYS A 1 108 ? 41.888 23.132 -16.732 1.00 49.97 108 CYS A O 1
ATOM 898 N N . PRO A 1 109 ? 42.917 21.633 -15.413 1.00 54.12 109 PRO A N 1
ATOM 899 C CA . PRO A 1 109 ? 43.154 22.569 -14.332 1.00 54.12 109 PRO A CA 1
ATOM 900 C C . PRO A 1 109 ? 44.477 23.266 -14.642 1.00 54.12 109 PRO A C 1
ATOM 902 O O . PRO A 1 109 ? 45.553 22.809 -14.258 1.00 54.12 109 PRO A O 1
ATOM 905 N N . ARG A 1 110 ? 44.434 24.345 -15.419 1.00 53.00 110 ARG A N 1
ATOM 906 C CA . ARG A 1 110 ? 45.611 25.190 -15.604 1.00 53.00 110 ARG A CA 1
ATOM 907 C C . ARG A 1 110 ? 45.228 26.656 -15.518 1.00 53.00 110 ARG A C 1
ATOM 909 O O . ARG A 1 110 ? 44.497 27.162 -16.354 1.00 53.00 110 ARG A O 1
ATOM 916 N N . ILE A 1 111 ? 45.886 27.296 -14.552 1.00 56.25 111 ILE A N 1
ATOM 917 C CA . ILE A 1 111 ? 46.226 28.718 -14.505 1.00 56.25 111 ILE A CA 1
ATOM 918 C C . ILE A 1 111 ? 45.159 29.600 -13.850 1.00 56.25 111 ILE A C 1
ATOM 920 O O . ILE A 1 111 ? 44.289 30.152 -14.505 1.00 56.25 111 ILE A O 1
ATOM 924 N N . CYS A 1 112 ? 45.332 29.824 -12.546 1.00 54.34 112 CYS A N 1
ATOM 925 C CA . CYS A 1 112 ? 45.494 31.190 -12.046 1.00 54.34 112 CYS A CA 1
ATOM 926 C C . CYS A 1 112 ? 46.206 31.184 -10.681 1.00 54.34 112 CYS A C 1
ATOM 928 O O . CYS A 1 112 ? 45.616 31.402 -9.631 1.00 54.34 112 CYS A O 1
ATOM 930 N N . GLN A 1 113 ? 47.516 30.915 -10.706 1.00 59.09 113 GLN A N 1
ATOM 931 C CA . GLN A 1 113 ? 48.425 31.551 -9.755 1.00 59.09 113 GLN A CA 1
ATOM 932 C C . GLN A 1 113 ? 48.796 32.927 -10.322 1.00 59.09 113 GLN A C 1
ATOM 934 O O . GLN A 1 113 ? 49.456 32.999 -11.357 1.00 59.09 113 GLN A O 1
ATOM 939 N N . ARG A 1 114 ? 48.366 34.001 -9.657 1.00 54.22 114 ARG A N 1
ATOM 940 C CA . ARG A 1 114 ? 48.900 35.382 -9.687 1.00 54.22 114 ARG A CA 1
ATOM 941 C C . ARG A 1 114 ? 47.890 36.240 -8.913 1.00 54.22 114 ARG A C 1
ATOM 943 O O . ARG A 1 114 ? 46.709 36.128 -9.183 1.00 54.22 114 ARG A O 1
ATOM 950 N N . ARG A 1 115 ? 48.243 37.141 -8.006 1.00 53.53 115 ARG A N 1
ATOM 951 C CA . ARG A 1 115 ? 49.520 37.665 -7.512 1.00 53.53 115 ARG A CA 1
ATOM 952 C C . ARG A 1 115 ? 49.110 38.612 -6.367 1.00 53.53 115 ARG A C 1
ATOM 954 O O . ARG A 1 115 ? 48.196 39.385 -6.608 1.00 53.53 115 ARG A O 1
ATOM 961 N N . ARG A 1 116 ? 49.827 38.536 -5.241 1.00 57.16 116 ARG A N 1
ATOM 962 C CA . ARG A 1 116 ? 50.008 39.550 -4.179 1.00 57.16 116 ARG A CA 1
ATOM 963 C C . ARG A 1 116 ? 48.781 40.283 -3.643 1.00 57.16 116 ARG A C 1
ATOM 965 O O . ARG A 1 116 ? 48.258 41.158 -4.355 1.00 57.16 116 ARG A O 1
#

pLDDT: mean 70.95, std 18.3, range [41.69, 96.56]

Foldseek 3Di:
DDDDDDDDDDDPDPPPDPPPPDPPPDPPPPPPQPVLNVLLVVLLVLQQPDPDNVSSVVSNVVSVVCSVVDDPVVSVVSVVVSVVVVVVVVVVVVVPPPPDDDDDPPPDPDDDDDDD